Protein AF-A0A4Y2N9K2-F1 (afdb_monomer)

Structure (mmCIF, N/CA/C/O backbone):
data_AF-A0A4Y2N9K2-F1
#
_entry.id   AF-A0A4Y2N9K2-F1
#
loop_
_atom_site.group_PDB
_atom_site.id
_atom_site.type_symbol
_atom_site.label_atom_id
_atom_site.label_alt_id
_atom_site.label_comp_id
_atom_site.label_asym_id
_atom_site.label_entity_id
_atom_site.label_seq_id
_atom_site.pdbx_PDB_ins_code
_atom_site.Cartn_x
_atom_site.Cartn_y
_atom_site.Cartn_z
_atom_site.occupancy
_atom_site.B_iso_or_equiv
_atom_site.auth_seq_id
_atom_site.auth_comp_id
_atom_site.auth_asym_id
_atom_site.auth_atom_id
_atom_site.pdbx_PDB_model_num
ATOM 1 N N . MET A 1 1 ? -5.225 -6.360 -7.858 1.00 56.44 1 MET A N 1
ATOM 2 C CA . MET A 1 1 ? -3.772 -6.368 -7.577 1.00 56.44 1 MET A CA 1
ATOM 3 C C . MET A 1 1 ? -2.905 -6.050 -8.793 1.00 56.44 1 MET A C 1
ATOM 5 O O . MET A 1 1 ? -2.001 -5.252 -8.631 1.00 56.44 1 MET A O 1
ATOM 9 N N . LEU A 1 2 ? -3.140 -6.584 -10.002 1.00 58.62 2 LEU A N 1
ATOM 10 C CA . LEU A 1 2 ? -2.226 -6.307 -11.133 1.00 58.62 2 LEU A CA 1
ATOM 11 C C . LEU A 1 2 ? -2.166 -4.825 -11.561 1.00 58.62 2 LEU A C 1
ATOM 13 O O . LEU A 1 2 ? -1.091 -4.341 -11.876 1.00 58.62 2 LEU A O 1
ATOM 17 N N . ASN A 1 3 ? -3.271 -4.076 -11.476 1.00 69.94 3 ASN A N 1
ATOM 18 C CA . ASN A 1 3 ? -3.284 -2.633 -11.791 1.00 69.94 3 ASN A CA 1
ATOM 19 C C . ASN A 1 3 ? -2.737 -1.745 -10.657 1.00 69.94 3 ASN A C 1
ATOM 21 O O . ASN A 1 3 ? -2.724 -0.526 -10.777 1.00 69.94 3 ASN A O 1
ATOM 25 N N . SER A 1 4 ? -2.357 -2.363 -9.541 1.00 78.88 4 SER A N 1
ATOM 26 C CA . SER A 1 4 ? -1.925 -1.711 -8.305 1.00 78.88 4 SER A CA 1
ATOM 27 C C . SER A 1 4 ? -0.411 -1.764 -8.114 1.00 78.88 4 SER A C 1
ATOM 29 O O . SER A 1 4 ? 0.099 -1.121 -7.207 1.00 78.88 4 SER A O 1
ATOM 31 N N . LEU A 1 5 ? 0.296 -2.552 -8.927 1.00 83.06 5 LEU A N 1
ATOM 32 C CA . LEU A 1 5 ? 1.742 -2.710 -8.862 1.00 83.06 5 LEU A CA 1
ATOM 33 C C . LEU A 1 5 ? 2.377 -1.907 -10.000 1.00 83.06 5 LEU A C 1
ATOM 35 O O . LEU A 1 5 ? 2.148 -2.204 -11.173 1.00 83.06 5 LEU A O 1
ATOM 39 N N . TYR A 1 6 ? 3.171 -0.904 -9.650 1.00 82.25 6 TYR A N 1
ATOM 40 C CA . TYR A 1 6 ? 3.968 -0.125 -10.583 1.00 82.25 6 TYR A CA 1
ATOM 41 C C . TYR A 1 6 ? 5.447 -0.362 -10.289 1.00 82.25 6 TYR A C 1
ATOM 43 O O . TYR A 1 6 ? 5.988 0.187 -9.338 1.00 82.25 6 TYR A O 1
ATOM 51 N N . VAL A 1 7 ? 6.096 -1.184 -11.118 1.00 84.00 7 VAL A N 1
ATOM 52 C CA . VAL A 1 7 ? 7.500 -1.592 -10.938 1.00 84.00 7 VAL A CA 1
ATOM 53 C C . VAL A 1 7 ? 7.714 -2.197 -9.540 1.00 84.00 7 VAL A C 1
ATOM 55 O O . VAL A 1 7 ? 7.309 -3.337 -9.317 1.00 84.00 7 VAL A O 1
ATOM 58 N N . ASP A 1 8 ? 8.324 -1.463 -8.614 1.00 82.75 8 ASP A N 1
ATOM 59 C CA . ASP A 1 8 ? 8.623 -1.861 -7.240 1.00 82.75 8 ASP A CA 1
ATOM 60 C C . ASP A 1 8 ? 7.609 -1.346 -6.206 1.00 82.75 8 ASP A C 1
ATOM 62 O O . ASP A 1 8 ? 7.612 -1.815 -5.066 1.00 82.75 8 ASP A O 1
ATOM 66 N N . ASP A 1 9 ? 6.699 -0.456 -6.606 1.00 84.19 9 ASP A N 1
ATOM 67 C CA . ASP A 1 9 ? 5.698 0.137 -5.727 1.00 84.19 9 ASP A CA 1
ATOM 68 C C . ASP A 1 9 ? 4.335 -0.565 -5.825 1.00 84.19 9 ASP A C 1
ATOM 70 O O . ASP A 1 9 ? 3.778 -0.758 -6.908 1.00 84.19 9 ASP A O 1
ATOM 74 N N . LEU A 1 10 ? 3.751 -0.905 -4.671 1.00 87.44 10 LEU A N 1
ATOM 75 C CA . LEU A 1 10 ? 2.428 -1.524 -4.559 1.00 87.44 10 LEU A CA 1
ATOM 76 C C . LEU A 1 10 ? 1.437 -0.574 -3.869 1.00 87.44 10 LEU A C 1
ATOM 78 O O . LEU A 1 10 ? 1.611 -0.233 -2.701 1.00 87.44 10 LEU A O 1
ATOM 82 N N . TYR A 1 11 ? 0.350 -0.232 -4.564 1.00 86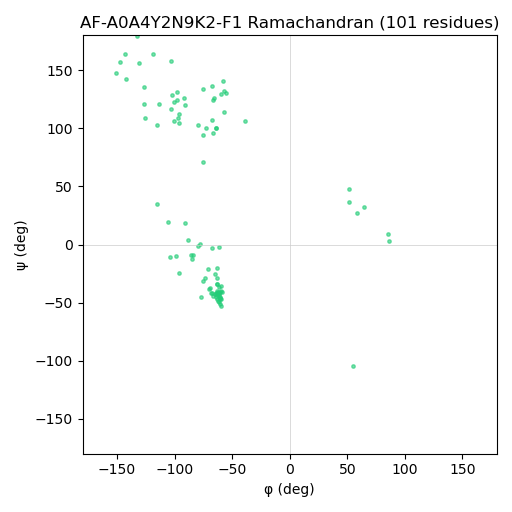.50 11 TYR A N 1
ATOM 83 C CA . TYR A 1 11 ? -0.683 0.698 -4.103 1.00 86.50 11 TYR A CA 1
ATOM 84 C C . TYR A 1 11 ? -2.080 0.087 -4.170 1.00 86.50 11 TYR A C 1
ATOM 86 O O . TYR A 1 11 ? -2.581 -0.265 -5.237 1.00 86.50 11 TYR A O 1
ATOM 94 N N . TYR A 1 12 ? -2.772 0.012 -3.044 1.00 87.12 12 TYR A N 1
ATOM 95 C CA . TYR A 1 12 ? -4.140 -0.491 -2.996 1.00 87.12 12 TYR A CA 1
ATOM 96 C C . TYR A 1 12 ? -4.926 0.218 -1.901 1.00 87.12 12 TYR A C 1
ATOM 98 O O . TYR A 1 12 ? -4.359 0.754 -0.953 1.00 87.12 12 TYR A O 1
ATOM 106 N N . GLY A 1 13 ? -6.244 0.209 -2.058 1.00 89.00 13 GLY A N 1
ATOM 107 C 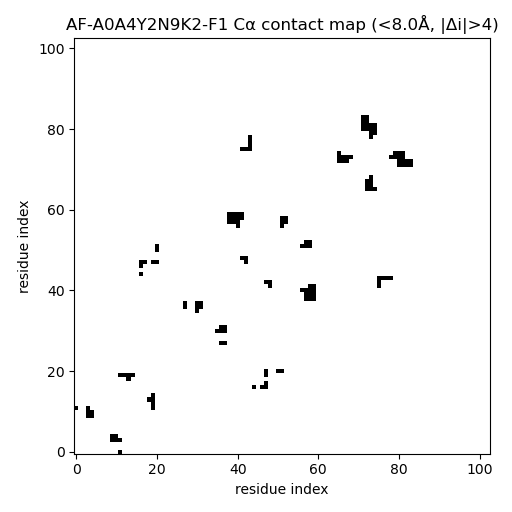CA . GLY A 1 13 ? -7.191 0.614 -1.030 1.00 89.00 13 GLY A CA 1
ATOM 108 C C . GLY A 1 13 ? -8.094 -0.556 -0.665 1.00 89.00 13 GLY A C 1
ATOM 109 O O . GLY A 1 13 ? -8.189 -1.535 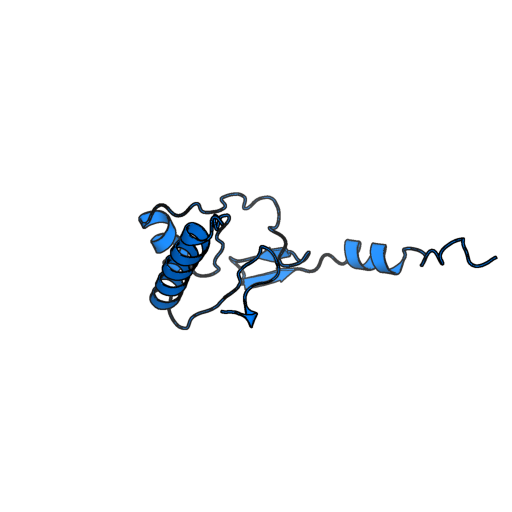-1.409 1.00 89.00 13 GLY A O 1
ATOM 110 N N . ALA A 1 14 ? -8.764 -0.434 0.472 1.00 89.88 14 ALA A N 1
ATOM 111 C CA . ALA A 1 14 ? -9.815 -1.344 0.896 1.00 89.88 14 ALA A CA 1
ATOM 112 C C . ALA A 1 14 ? -10.924 -0.559 1.604 1.00 89.88 14 ALA A C 1
ATOM 114 O O . ALA A 1 14 ? -10.718 0.589 1.998 1.00 89.88 14 ALA A O 1
ATOM 115 N N . GLU A 1 15 ? -12.092 -1.180 1.762 1.00 91.25 15 GLU A N 1
ATOM 116 C CA . GLU A 1 15 ? -13.240 -0.560 2.434 1.00 91.25 15 GLU A CA 1
ATOM 117 C C . GLU A 1 15 ? -13.048 -0.483 3.955 1.00 91.25 15 GLU A C 1
ATOM 119 O O . GLU A 1 15 ? -13.558 0.434 4.597 1.00 91.25 15 GLU A O 1
ATOM 124 N N . THR A 1 16 ? -12.283 -1.417 4.531 1.00 92.25 16 THR A N 1
ATOM 125 C CA . THR A 1 16 ? -11.994 -1.468 5.968 1.00 92.25 16 THR A CA 1
ATOM 126 C C . THR A 1 16 ? -10.500 -1.630 6.246 1.00 92.25 16 THR A C 1
ATOM 128 O O . THR A 1 16 ? -9.743 -2.151 5.421 1.00 92.25 16 THR A O 1
ATOM 131 N N . ALA A 1 17 ? -10.061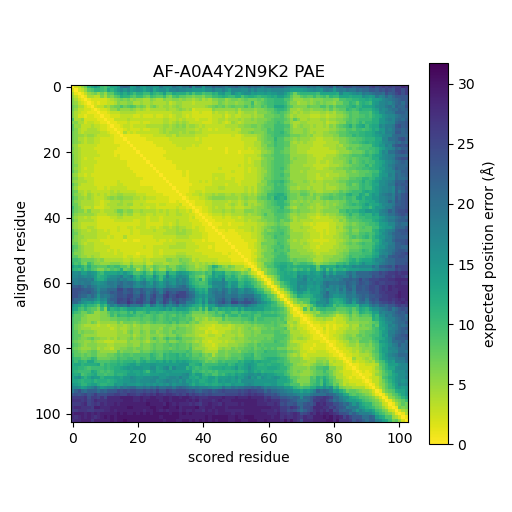 -1.214 7.440 1.00 92.19 17 ALA A N 1
ATOM 132 C CA . ALA A 1 17 ? -8.683 -1.417 7.891 1.00 92.19 17 ALA A CA 1
ATOM 133 C C . ALA A 1 17 ? -8.313 -2.909 7.943 1.00 92.19 17 ALA A C 1
ATOM 135 O O . ALA A 1 17 ? -7.197 -3.280 7.588 1.00 92.19 17 ALA A O 1
ATOM 136 N N . GLN A 1 18 ? -9.261 -3.771 8.317 1.00 91.94 18 GLN A N 1
ATOM 137 C CA . GLN A 1 18 ? -9.037 -5.211 8.383 1.00 91.94 18 GLN A CA 1
ATOM 138 C C . GLN A 1 18 ? -8.839 -5.831 6.995 1.00 91.94 18 GLN A C 1
ATOM 140 O O . GLN A 1 18 ? -7.938 -6.651 6.815 1.00 91.94 18 GLN A O 1
ATOM 145 N N . ASP A 1 19 ? -9.632 -5.417 6.006 1.00 93.19 19 ASP A N 1
ATOM 146 C CA . ASP A 1 19 ? -9.472 -5.886 4.627 1.00 93.19 19 ASP A CA 1
ATOM 147 C C . ASP A 1 19 ? -8.135 -5.410 4.050 1.00 93.19 19 ASP A C 1
ATOM 149 O O . ASP A 1 19 ? -7.403 -6.186 3.433 1.00 93.19 19 ASP A O 1
ATOM 153 N N . ALA A 1 20 ? -7.762 -4.150 4.308 1.00 92.44 20 ALA A N 1
ATOM 154 C CA . ALA A 1 20 ? -6.462 -3.615 3.911 1.00 92.44 20 ALA A CA 1
ATOM 155 C C . ALA A 1 20 ? -5.308 -4.390 4.562 1.00 92.44 20 ALA A C 1
ATOM 157 O O . ALA A 1 20 ? -4.323 -4.705 3.891 1.00 92.44 20 ALA A O 1
ATOM 158 N N . TYR A 1 21 ? -5.439 -4.752 5.839 1.00 92.19 21 TYR A N 1
ATOM 159 C CA . TYR A 1 21 ? -4.466 -5.580 6.543 1.00 92.19 21 TYR A CA 1
ATOM 160 C C . TYR A 1 21 ? -4.331 -6.961 5.890 1.00 92.19 21 TYR A C 1
ATOM 162 O O . TYR A 1 21 ? -3.221 -7.357 5.544 1.00 92.19 21 TYR A O 1
ATOM 170 N N . GLN A 1 22 ? -5.441 -7.657 5.618 1.00 92.88 22 GLN A N 1
ATOM 171 C CA . GLN A 1 22 ? -5.414 -8.961 4.941 1.00 92.88 22 GLN A CA 1
ATOM 172 C C . GLN A 1 22 ? -4.763 -8.884 3.554 1.00 92.88 22 GLN A C 1
ATOM 174 O O . GLN A 1 22 ? -3.976 -9.762 3.186 1.00 92.88 22 GLN A O 1
ATOM 179 N N . LEU A 1 23 ? -5.052 -7.821 2.796 1.00 91.81 23 LEU A N 1
ATOM 180 C CA . LEU A 1 23 ? -4.405 -7.554 1.512 1.00 91.81 23 LEU A CA 1
ATOM 181 C C . LEU A 1 23 ? -2.901 -7.320 1.680 1.00 91.81 23 LEU A C 1
ATOM 183 O O . LEU A 1 23 ? -2.122 -7.869 0.899 1.00 91.81 23 LEU A O 1
ATOM 187 N N . THR A 1 24 ? -2.492 -6.568 2.708 1.00 91.06 24 THR A N 1
ATOM 188 C CA . THR A 1 24 ? -1.075 -6.332 3.027 1.00 91.06 24 THR A CA 1
ATOM 189 C C . THR A 1 24 ? -0.368 -7.650 3.320 1.00 91.06 24 THR A C 1
ATOM 191 O O . THR A 1 24 ? 0.643 -7.959 2.694 1.00 91.06 24 THR A O 1
ATOM 194 N N . SER A 1 25 ? -0.909 -8.447 4.245 1.00 91.06 25 SER A N 1
ATOM 195 C CA . SER A 1 25 ? -0.316 -9.712 4.675 1.00 91.06 25 SER A CA 1
ATOM 196 C C . SER A 1 25 ? -0.190 -10.686 3.508 1.00 91.06 25 SER A C 1
ATOM 198 O O . SER A 1 25 ? 0.890 -11.225 3.273 1.00 91.06 25 SER A O 1
ATOM 200 N N . SER A 1 26 ? -1.251 -10.818 2.707 1.00 92.00 26 SER A N 1
ATOM 201 C CA . SER A 1 26 ? -1.247 -11.669 1.513 1.00 92.00 26 SER A CA 1
ATOM 202 C C . SER A 1 26 ? -0.206 -11.205 0.490 1.00 92.00 26 SER A C 1
ATOM 204 O O . SER A 1 26 ? 0.537 -12.018 -0.058 1.00 92.00 26 SER A O 1
ATOM 206 N N . ALA A 1 27 ? -0.110 -9.894 0.239 1.00 90.50 27 ALA A N 1
ATOM 207 C CA . ALA A 1 27 ? 0.871 -9.339 -0.690 1.00 90.50 27 ALA A CA 1
ATOM 208 C C . ALA A 1 27 ? 2.310 -9.584 -0.221 1.00 90.50 27 ALA A C 1
ATOM 210 O O . ALA A 1 27 ? 3.158 -9.982 -1.020 1.00 90.50 27 ALA A O 1
ATOM 211 N N . ILE A 1 28 ? 2.578 -9.382 1.072 1.00 89.50 28 ILE A N 1
ATOM 212 C CA . ILE A 1 28 ? 3.887 -9.629 1.680 1.00 89.50 28 ILE A CA 1
ATOM 213 C C . ILE A 1 28 ? 4.280 -11.098 1.528 1.00 89.50 28 ILE A C 1
ATOM 215 O O . ILE A 1 28 ? 5.408 -11.378 1.132 1.00 89.50 28 ILE A O 1
ATOM 219 N N . GLU A 1 29 ? 3.378 -12.034 1.820 1.00 91.44 29 GLU A N 1
ATOM 220 C CA . GLU A 1 29 ? 3.656 -13.468 1.700 1.00 91.44 29 GLU A CA 1
ATOM 221 C C . GLU A 1 29 ? 3.949 -13.881 0.257 1.00 91.44 29 GLU A C 1
ATOM 223 O O . GLU A 1 29 ? 4.953 -14.551 -0.000 1.00 91.44 29 GLU A O 1
ATOM 228 N N . ILE A 1 30 ? 3.121 -13.435 -0.692 1.00 91.69 30 ILE A N 1
ATOM 229 C CA . I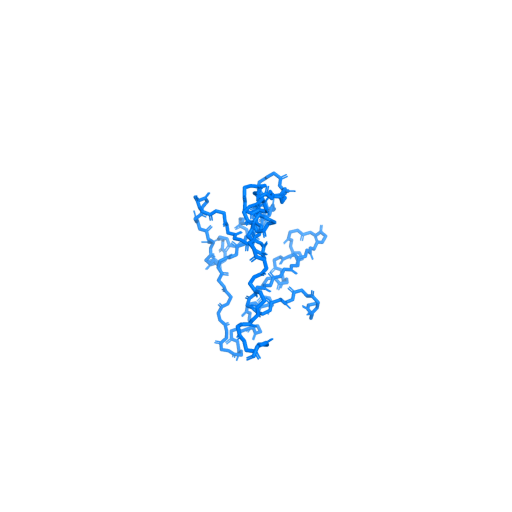LE A 1 30 ? 3.296 -13.736 -2.117 1.00 91.69 30 ILE A CA 1
ATOM 230 C C . ILE A 1 30 ? 4.638 -13.195 -2.608 1.00 91.69 30 ILE A C 1
ATOM 232 O O . ILE A 1 30 ? 5.430 -13.943 -3.183 1.00 91.69 30 ILE A O 1
ATOM 236 N N . LEU A 1 31 ? 4.930 -11.920 -2.349 1.00 89.50 31 LEU A N 1
ATOM 237 C CA . LEU A 1 31 ? 6.174 -11.297 -2.797 1.00 89.50 31 LEU A CA 1
ATOM 238 C C . LEU A 1 31 ? 7.389 -11.948 -2.139 1.00 89.50 31 LEU A C 1
ATOM 240 O O . LEU A 1 31 ? 8.347 -12.276 -2.839 1.00 89.50 31 LEU A O 1
ATOM 244 N N . ARG A 1 32 ? 7.319 -12.251 -0.838 1.00 90.94 32 ARG A N 1
ATOM 245 C CA . ARG A 1 32 ? 8.392 -12.942 -0.113 1.00 90.94 32 ARG A CA 1
ATOM 246 C C . ARG A 1 32 ? 8.658 -14.326 -0.693 1.00 90.94 32 ARG A C 1
ATOM 248 O O . ARG A 1 32 ? 9.817 -14.692 -0.869 1.00 90.94 32 ARG A O 1
ATOM 255 N N . SER A 1 33 ? 7.608 -15.074 -1.040 1.00 93.06 33 SER A N 1
ATOM 256 C CA . SER A 1 33 ? 7.739 -16.390 -1.681 1.00 93.06 33 SER A CA 1
ATOM 257 C C . SER A 1 33 ? 8.415 -16.317 -3.056 1.00 93.06 33 SER A C 1
ATOM 259 O O . SER A 1 33 ? 9.113 -17.247 -3.454 1.00 93.06 33 SER A O 1
ATOM 261 N N . ALA A 1 34 ? 8.265 -15.186 -3.749 1.00 91.06 34 ALA A N 1
ATOM 262 C CA . ALA A 1 34 ? 8.911 -14.894 -5.022 1.00 91.06 34 ALA A CA 1
ATOM 263 C C . ALA A 1 34 ? 10.302 -14.236 -4.872 1.00 91.06 34 ALA A C 1
ATOM 265 O O . ALA A 1 34 ? 10.917 -13.883 -5.875 1.00 91.06 34 ALA A O 1
ATOM 266 N N . GLY A 1 35 ? 10.815 -14.075 -3.644 1.00 90.56 35 GLY A N 1
ATOM 267 C CA . GLY A 1 35 ? 12.124 -13.470 -3.366 1.00 90.56 35 GLY A CA 1
ATOM 268 C C . GLY A 1 35 ? 12.125 -11.940 -3.259 1.00 90.56 35 GLY A C 1
ATOM 269 O O . GLY A 1 35 ? 13.192 -11.335 -3.167 1.00 90.56 35 GLY A O 1
ATOM 270 N N . PHE A 1 36 ? 10.953 -11.305 -3.244 1.00 88.56 36 PHE A N 1
ATOM 271 C CA . PHE A 1 36 ? 10.787 -9.860 -3.101 1.00 88.56 36 PHE A CA 1
ATOM 272 C C . PHE A 1 36 ? 10.369 -9.495 -1.674 1.00 88.56 36 PHE A C 1
ATOM 274 O O . PHE A 1 36 ? 9.393 -10.011 -1.139 1.00 88.56 36 PHE A O 1
ATOM 281 N N . ASN A 1 37 ? 11.078 -8.554 -1.055 1.00 87.06 37 ASN A N 1
ATOM 282 C CA . ASN A 1 37 ? 10.724 -8.052 0.272 1.00 87.06 37 ASN A CA 1
ATOM 283 C C . ASN A 1 37 ? 10.004 -6.713 0.150 1.00 87.06 37 ASN A C 1
ATOM 285 O O . ASN A 1 37 ? 10.648 -5.690 -0.104 1.00 87.06 37 ASN A O 1
ATOM 289 N N . LEU A 1 38 ? 8.687 -6.736 0.370 1.00 85.81 38 LEU A N 1
ATOM 290 C CA . LEU A 1 38 ? 7.890 -5.527 0.519 1.00 85.81 38 LEU A CA 1
ATOM 291 C C . LEU A 1 38 ? 8.324 -4.816 1.810 1.00 85.81 38 LEU A C 1
ATOM 293 O O . LEU A 1 38 ? 8.354 -5.417 2.882 1.00 85.81 38 LEU A O 1
ATOM 297 N N . ARG A 1 39 ? 8.710 -3.552 1.689 1.00 83.81 39 ARG A N 1
ATOM 298 C CA . ARG A 1 39 ? 9.193 -2.705 2.786 1.00 83.81 39 ARG A CA 1
ATOM 299 C C . ARG A 1 39 ? 8.481 -1.365 2.700 1.00 83.81 39 ARG A C 1
ATOM 301 O O . ARG A 1 39 ? 7.734 -1.135 1.751 1.00 83.81 39 ARG A O 1
ATOM 308 N N . LYS A 1 40 ? 8.777 -0.454 3.630 1.00 83.00 40 LYS A N 1
ATOM 309 C CA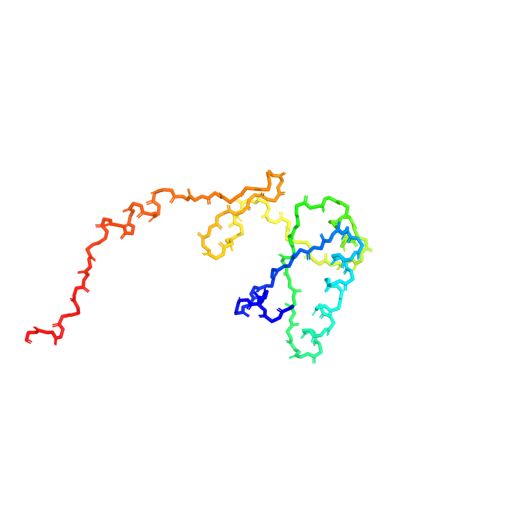 . LYS A 1 40 ? 8.418 0.960 3.471 1.00 83.00 40 LYS A CA 1
ATOM 310 C C . LYS A 1 40 ? 6.903 1.215 3.441 1.00 83.00 40 LYS A C 1
ATOM 312 O O . LYS A 1 40 ? 6.458 2.152 2.780 1.00 83.00 40 LYS A O 1
ATOM 317 N N . LEU A 1 41 ? 6.130 0.410 4.173 1.00 86.62 41 LEU A N 1
ATOM 318 C CA . LEU A 1 41 ? 4.672 0.521 4.220 1.00 86.62 41 LEU A CA 1
ATOM 319 C C . LEU A 1 41 ? 4.224 1.909 4.702 1.00 86.62 41 LEU A C 1
ATOM 321 O O . LEU A 1 41 ? 4.835 2.504 5.594 1.00 86.62 41 LEU A O 1
ATOM 325 N N . ARG A 1 42 ? 3.155 2.419 4.084 1.00 86.62 42 ARG A N 1
ATOM 326 C CA . ARG A 1 42 ? 2.539 3.722 4.364 1.00 86.62 42 ARG A CA 1
ATOM 327 C C . ARG A 1 42 ? 1.025 3.612 4.255 1.00 86.62 42 ARG A C 1
ATOM 329 O O . ARG A 1 42 ? 0.521 2.929 3.370 1.00 86.62 42 ARG A O 1
ATOM 336 N N . THR A 1 43 ? 0.309 4.306 5.133 1.00 87.94 43 THR A N 1
ATOM 337 C CA . THR A 1 43 ? -1.156 4.333 5.153 1.00 87.94 43 THR A CA 1
ATOM 338 C C . THR A 1 43 ? -1.664 5.660 5.708 1.00 87.94 43 THR A C 1
ATOM 340 O O . THR A 1 43 ? -1.024 6.246 6.580 1.00 87.94 43 THR A O 1
ATOM 343 N N . ASN A 1 44 ? -2.817 6.117 5.218 1.00 89.62 44 ASN A N 1
ATOM 344 C CA . ASN A 1 44 ? -3.590 7.217 5.805 1.00 89.62 44 ASN A CA 1
ATOM 345 C C . ASN A 1 44 ? -4.511 6.753 6.952 1.00 89.62 44 ASN A C 1
ATOM 347 O O . ASN A 1 44 ? -5.093 7.567 7.665 1.00 89.62 44 ASN A O 1
ATOM 351 N N . CYS A 1 45 ? -4.647 5.440 7.150 1.00 89.62 45 CYS A N 1
ATOM 352 C CA . CYS A 1 45 ? -5.489 4.846 8.178 1.00 89.62 45 CYS A CA 1
ATOM 353 C C . CYS A 1 45 ? -4.664 4.501 9.425 1.00 89.62 45 CYS A C 1
ATOM 355 O O . CYS A 1 45 ? -3.842 3.581 9.414 1.00 89.62 45 CYS A O 1
ATOM 357 N N . SER A 1 46 ? -4.914 5.211 10.527 1.00 89.31 46 SER A N 1
ATOM 358 C CA . SER A 1 46 ? -4.219 4.994 11.804 1.00 89.31 46 SER A CA 1
ATOM 359 C C . SER A 1 46 ? -4.473 3.607 12.404 1.00 89.31 46 SER A C 1
ATOM 361 O O . SER A 1 46 ? -3.570 3.030 13.007 1.00 89.31 46 SER A O 1
ATOM 363 N N . GLU A 1 47 ? -5.671 3.048 12.210 1.00 91.94 47 GLU A N 1
ATOM 364 C CA . GLU A 1 47 ? -6.017 1.688 12.639 1.00 91.94 47 GLU A CA 1
ATOM 365 C C . GLU A 1 47 ? -5.179 0.643 11.897 1.00 91.94 47 GLU A C 1
ATOM 367 O O . GLU A 1 47 ? -4.588 -0.233 12.527 1.00 91.94 47 GLU A O 1
ATOM 372 N N . LEU A 1 48 ? -5.042 0.786 10.574 1.00 90.56 48 LEU A N 1
ATOM 373 C CA . LEU A 1 48 ? -4.185 -0.088 9.774 1.00 90.56 48 LEU A CA 1
ATOM 374 C C . LEU A 1 48 ? -2.717 0.028 10.197 1.00 90.56 48 LEU A C 1
ATOM 376 O O . LEU A 1 48 ? -2.035 -0.98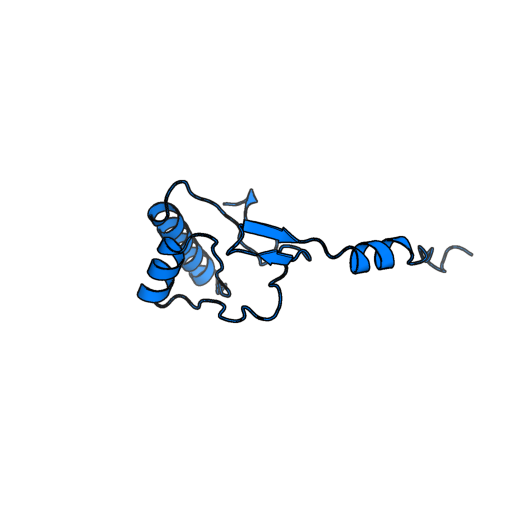7 10.312 1.00 90.56 48 LEU A O 1
ATOM 380 N N . ASN A 1 49 ? -2.244 1.244 10.485 1.00 89.38 49 ASN A N 1
ATOM 381 C CA . ASN A 1 49 ? -0.874 1.438 10.951 1.00 89.38 49 ASN A CA 1
ATOM 382 C C . ASN A 1 49 ? -0.620 0.708 12.278 1.00 89.38 49 ASN A C 1
ATOM 384 O O . ASN A 1 49 ? 0.390 0.030 12.443 1.00 89.38 49 ASN A O 1
ATOM 388 N N . LYS A 1 50 ? -1.580 0.778 13.211 1.00 89.75 50 LYS A N 1
ATOM 389 C CA . LYS A 1 50 ? -1.512 0.047 14.481 1.00 89.75 50 LYS A CA 1
ATOM 390 C C . LYS A 1 50 ? -1.451 -1.464 14.256 1.00 89.75 50 LYS A C 1
ATOM 392 O O . LYS A 1 50 ? -0.611 -2.122 14.862 1.00 89.75 50 LYS A O 1
ATOM 397 N N . LEU A 1 51 ? -2.288 -1.993 13.359 1.00 90.50 51 LEU A N 1
ATOM 398 C CA . LEU A 1 51 ? -2.279 -3.413 12.995 1.00 90.50 51 LEU A CA 1
ATOM 399 C C . LEU A 1 51 ? -0.929 -3.842 12.409 1.00 90.50 51 LEU A C 1
ATOM 401 O O . LEU A 1 51 ? -0.440 -4.921 12.731 1.00 90.50 51 LEU A O 1
ATOM 405 N N . TRP A 1 52 ? -0.294 -3.015 11.578 1.00 89.81 52 TRP A N 1
ATOM 406 C CA . TRP A 1 52 ? 1.030 -3.322 11.038 1.00 89.81 52 TRP A CA 1
ATOM 407 C C . TRP A 1 52 ? 2.121 -3.344 12.107 1.00 89.81 52 TRP A C 1
ATOM 409 O O . TRP A 1 52 ? 2.907 -4.291 12.141 1.00 89.81 52 TRP A O 1
ATOM 419 N N . CYS A 1 53 ? 2.126 -2.364 13.013 1.00 85.75 53 CYS A N 1
ATOM 420 C CA . CYS A 1 53 ? 3.078 -2.306 14.121 1.00 85.75 53 CYS A CA 1
ATOM 421 C C . CYS A 1 53 ? 2.932 -3.495 15.082 1.00 85.75 53 CYS A C 1
ATOM 423 O O . CYS A 1 53 ? 3.931 -4.056 15.523 1.00 85.75 53 CYS A O 1
ATOM 425 N N . GLU A 1 54 ? 1.699 -3.911 15.385 1.00 87.69 54 GLU A N 1
ATOM 426 C CA . GLU A 1 54 ? 1.421 -5.082 16.232 1.00 87.69 54 GLU A CA 1
ATOM 427 C C . GLU A 1 54 ? 1.904 -6.400 15.607 1.00 87.69 54 GLU A C 1
ATOM 429 O O . GLU A 1 54 ? 2.189 -7.350 16.330 1.00 87.69 54 GLU A O 1
ATOM 434 N N . ASN A 1 55 ? 2.016 -6.451 14.278 1.00 84.38 55 ASN A N 1
ATOM 435 C CA . ASN A 1 55 ? 2.433 -7.630 13.517 1.00 84.38 55 ASN A CA 1
ATOM 436 C C . ASN A 1 55 ? 3.864 -7.514 12.965 1.00 84.38 55 ASN A C 1
ATOM 438 O O . ASN A 1 55 ? 4.224 -8.235 12.035 1.00 84.38 55 ASN A O 1
ATOM 442 N N . GLU A 1 56 ? 4.668 -6.615 13.542 1.00 79.25 56 GLU A N 1
ATOM 443 C CA . GLU A 1 56 ? 6.098 -6.441 13.251 1.00 79.25 56 GLU A CA 1
ATOM 444 C C . GLU A 1 56 ? 6.418 -6.120 11.779 1.00 79.25 56 GLU A C 1
ATOM 446 O O . GLU A 1 56 ? 7.513 -6.406 11.290 1.00 79.25 56 GLU A O 1
ATOM 451 N N . TYR A 1 57 ? 5.487 -5.505 11.044 1.00 79.31 57 TYR A N 1
ATOM 452 C CA . TYR A 1 57 ? 5.814 -4.995 9.715 1.00 79.31 57 TYR A CA 1
ATOM 453 C C . TYR A 1 57 ? 6.649 -3.712 9.832 1.00 79.31 57 TYR A C 1
ATOM 455 O O . TYR A 1 57 ? 6.317 -2.812 10.602 1.00 79.31 57 TYR A O 1
ATOM 463 N N . GLU A 1 58 ? 7.739 -3.623 9.058 1.00 65.44 58 GLU A N 1
ATOM 464 C CA . GLU A 1 58 ? 8.602 -2.436 9.024 1.00 65.44 58 GLU A CA 1
ATOM 465 C C . GLU A 1 58 ? 7.830 -1.220 8.487 1.00 65.44 58 GLU A C 1
ATOM 467 O O . GLU A 1 58 ? 7.665 -1.036 7.273 1.00 65.44 58 GLU A O 1
ATOM 472 N N . GLU A 1 59 ? 7.372 -0.369 9.405 1.00 63.25 59 GLU A N 1
ATOM 473 C CA . GLU A 1 59 ? 6.899 0.971 9.086 1.00 63.25 59 GLU A CA 1
ATOM 474 C C . GLU A 1 59 ? 8.084 1.819 8.616 1.00 63.25 59 GLU A C 1
ATOM 476 O O . GLU A 1 59 ? 9.167 1.837 9.207 1.00 63.25 59 GLU A O 1
ATOM 481 N N . ASN A 1 60 ? 7.870 2.577 7.548 1.00 58.12 60 ASN A N 1
ATOM 482 C 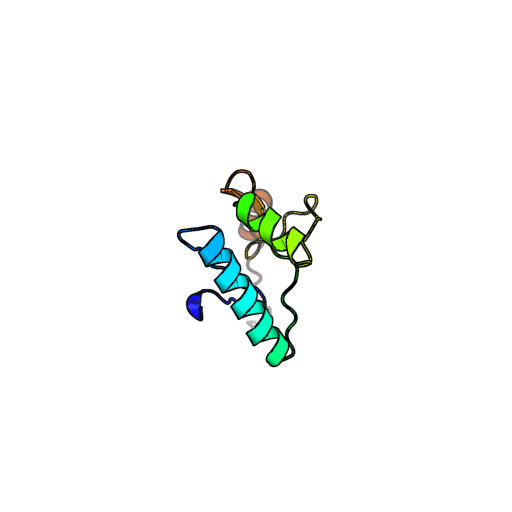CA . ASN A 1 60 ? 8.798 3.631 7.191 1.00 58.12 60 ASN A CA 1
ATOM 483 C C . ASN A 1 60 ? 8.623 4.777 8.200 1.00 58.12 60 ASN A C 1
ATOM 485 O O . ASN A 1 60 ? 7.709 5.579 8.075 1.00 58.12 60 ASN A O 1
ATOM 489 N N . THR A 1 61 ? 9.482 4.905 9.203 1.00 48.38 61 THR A N 1
ATOM 490 C CA . THR A 1 61 ? 9.401 6.021 10.171 1.00 48.38 61 THR A CA 1
ATOM 491 C C . THR A 1 61 ? 9.957 7.337 9.626 1.00 48.38 61 THR A C 1
ATOM 493 O O . THR A 1 61 ? 9.936 8.356 10.317 1.00 48.38 61 THR A O 1
ATOM 496 N N . ASP A 1 62 ? 10.428 7.356 8.375 1.00 47.84 62 ASP A N 1
ATOM 497 C CA . ASP A 1 62 ? 10.977 8.555 7.748 1.00 47.84 62 ASP A CA 1
ATOM 498 C C . ASP A 1 62 ? 9.858 9.524 7.335 1.00 47.84 62 ASP A C 1
ATOM 500 O O . ASP A 1 62 ? 9.504 9.666 6.168 1.00 47.84 62 ASP A O 1
ATOM 504 N N . HIS A 1 63 ? 9.217 10.158 8.314 1.00 49.75 63 HIS A N 1
ATOM 505 C CA . HIS A 1 63 ? 8.258 11.244 8.103 1.00 49.75 63 HIS A CA 1
ATOM 506 C C . HIS A 1 63 ? 8.929 12.524 7.557 1.00 49.75 63 HIS A C 1
ATOM 508 O O . HIS A 1 63 ? 8.244 13.518 7.324 1.00 49.75 63 HIS A O 1
ATOM 514 N N . GLY A 1 64 ? 10.260 12.531 7.395 1.00 41.62 64 GLY A N 1
ATOM 515 C CA . GLY A 1 64 ? 11.061 13.723 7.113 1.00 41.62 64 GLY A CA 1
ATOM 516 C C . GLY A 1 64 ? 11.372 13.965 5.638 1.00 41.62 64 GLY A C 1
ATOM 517 O O . GLY A 1 64 ? 11.588 15.113 5.248 1.00 41.62 64 GLY A O 1
ATOM 518 N N . GLN A 1 65 ? 11.365 12.933 4.796 1.00 46.34 65 GLN A N 1
ATOM 519 C CA . GLN A 1 65 ? 11.559 13.081 3.354 1.00 46.34 65 GLN A CA 1
ATOM 520 C C . GLN A 1 65 ? 10.390 12.433 2.625 1.00 46.34 65 GLN A C 1
ATOM 522 O O . GLN A 1 65 ? 10.241 11.213 2.636 1.00 46.34 65 GLN A O 1
ATOM 527 N N . GLY A 1 66 ? 9.536 13.283 2.038 1.00 49.00 66 GLY A N 1
ATOM 528 C CA . GLY A 1 66 ? 8.351 12.899 1.272 1.00 49.00 66 GLY A CA 1
ATOM 529 C C . GLY A 1 66 ? 8.639 11.670 0.425 1.00 49.00 66 GLY A C 1
ATOM 530 O O . GLY A 1 66 ? 9.395 11.730 -0.543 1.00 49.00 66 GLY A O 1
ATOM 531 N N . SER A 1 67 ? 8.092 10.537 0.855 1.00 53.00 67 SER A N 1
ATOM 532 C CA . SER A 1 67 ? 8.259 9.272 0.159 1.00 53.00 67 SER A CA 1
ATOM 533 C C . SER A 1 67 ? 7.501 9.429 -1.152 1.00 53.00 67 SER A C 1
ATOM 535 O O . SER A 1 67 ? 6.277 9.546 -1.142 1.00 53.00 67 SER A O 1
ATOM 537 N N . GLY A 1 68 ? 8.244 9.568 -2.249 1.00 57.22 68 GLY A N 1
ATOM 538 C CA . GLY A 1 68 ? 7.688 9.923 -3.544 1.00 57.22 68 GLY A CA 1
ATOM 539 C C . GLY A 1 68 ? 6.614 8.931 -3.982 1.00 57.22 68 GLY A C 1
ATOM 540 O O . GLY A 1 68 ? 6.919 7.783 -4.267 1.00 57.22 68 GLY A O 1
ATOM 541 N N . PHE A 1 69 ? 5.368 9.377 -4.075 1.00 62.88 69 PHE A N 1
ATOM 542 C CA . PHE A 1 69 ? 4.327 8.724 -4.852 1.00 62.88 69 PHE A CA 1
ATOM 543 C C . PHE A 1 69 ? 4.599 9.026 -6.328 1.00 62.88 69 PHE A C 1
ATOM 545 O O . PHE A 1 69 ? 4.241 10.099 -6.807 1.00 62.88 69 PHE A O 1
ATOM 552 N N . LEU A 1 70 ? 5.302 8.139 -7.038 1.00 70.38 70 LEU A N 1
ATOM 553 C CA . LEU A 1 70 ? 5.639 8.323 -8.461 1.00 70.38 70 LEU A CA 1
ATOM 554 C C . LEU A 1 70 ? 6.301 9.690 -8.774 1.00 70.38 70 LEU A C 1
ATOM 556 O O . LEU A 1 70 ? 6.027 10.309 -9.800 1.00 70.38 70 LEU A O 1
ATOM 560 N N . GLY A 1 71 ? 7.143 10.197 -7.863 1.00 72.00 71 GLY A N 1
ATOM 561 C CA . GLY A 1 71 ? 7.764 11.530 -7.966 1.00 72.00 71 GLY A CA 1
ATOM 562 C C . GLY A 1 71 ? 6.928 12.696 -7.411 1.00 72.00 71 GLY A C 1
ATOM 563 O O . GLY A 1 71 ? 7.359 13.845 -7.469 1.00 72.00 71 GLY A O 1
ATOM 564 N N . LEU A 1 72 ? 5.755 12.419 -6.838 1.00 76.81 72 LEU A N 1
ATOM 565 C CA . LEU A 1 72 ? 4.897 13.366 -6.118 1.00 76.81 72 LEU A CA 1
ATOM 566 C C . LEU A 1 72 ? 5.027 13.168 -4.609 1.00 76.81 72 LEU A C 1
ATOM 568 O O . LEU A 1 72 ? 5.384 12.094 -4.145 1.00 76.81 72 LEU A O 1
ATOM 572 N N . ASN A 1 73 ? 4.705 14.178 -3.809 1.00 81.75 73 ASN A N 1
ATOM 573 C CA . ASN A 1 73 ? 4.785 14.055 -2.356 1.00 81.75 73 ASN A CA 1
ATOM 574 C C . ASN A 1 73 ? 3.402 13.715 -1.787 1.00 81.75 73 ASN A C 1
ATOM 576 O O . ASN A 1 73 ? 2.518 14.566 -1.806 1.00 81.75 73 ASN A O 1
ATOM 580 N N . TRP A 1 74 ? 3.187 12.492 -1.304 1.00 84.38 74 TRP A N 1
ATOM 581 C CA . TRP A 1 74 ? 1.935 12.132 -0.635 1.00 84.38 74 TRP A CA 1
ATOM 582 C C . TRP A 1 74 ? 2.047 12.354 0.873 1.00 84.38 74 TRP A C 1
ATOM 584 O O . TRP A 1 74 ? 2.957 11.846 1.525 1.00 84.38 74 TRP A O 1
ATOM 594 N N . ASP A 1 75 ? 1.102 13.120 1.414 1.00 83.44 75 ASP A N 1
ATOM 595 C CA . ASP A 1 75 ? 0.906 13.306 2.843 1.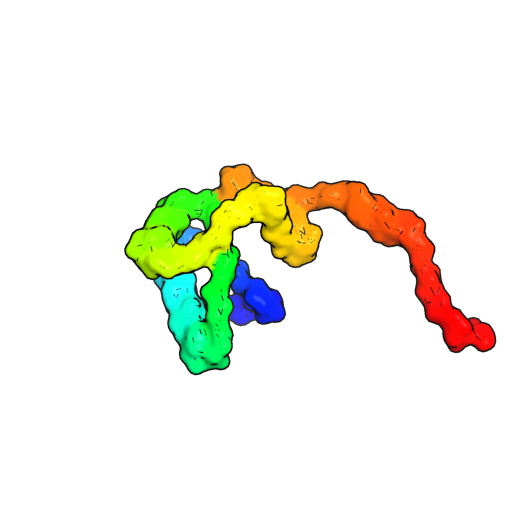00 83.44 75 ASP A CA 1
ATOM 596 C C . ASP A 1 75 ? -0.186 12.341 3.325 1.00 83.44 75 ASP A C 1
ATOM 598 O O . ASP A 1 75 ? -1.367 12.591 3.058 1.00 83.44 75 ASP A O 1
ATOM 602 N N . PRO A 1 76 ? 0.176 11.245 4.016 1.00 81.38 76 PRO A N 1
ATOM 603 C CA . PRO A 1 76 ? -0.799 10.264 4.471 1.00 81.38 76 PRO A CA 1
ATOM 604 C C . PRO A 1 76 ? -1.681 10.795 5.609 1.00 81.38 76 PRO A C 1
ATOM 606 O O . PRO A 1 76 ? -2.768 10.273 5.813 1.00 81.38 76 PRO A O 1
ATOM 609 N N . ILE A 1 77 ? -1.255 11.826 6.348 1.00 83.12 77 ILE A N 1
ATOM 610 C CA . ILE A 1 77 ? -2.033 12.369 7.472 1.00 83.12 77 ILE A CA 1
ATOM 611 C C . ILE A 1 77 ? -3.179 13.226 6.940 1.00 83.12 77 ILE A C 1
ATOM 613 O O . ILE A 1 77 ? -4.310 13.127 7.409 1.00 83.12 77 ILE A O 1
ATOM 617 N N . GLU A 1 78 ? -2.885 14.083 5.963 1.00 84.50 78 GLU A N 1
ATOM 618 C CA . GLU A 1 78 ? -3.902 14.925 5.328 1.00 84.50 78 GLU A CA 1
ATOM 619 C C . GLU A 1 78 ? -4.639 14.238 4.171 1.00 84.50 78 GLU A C 1
ATOM 621 O O . GLU A 1 78 ? -5.592 14.814 3.647 1.00 84.50 78 GLU A O 1
ATOM 626 N N . ASP A 1 79 ? -4.169 13.064 3.751 1.00 85.12 79 ASP A N 1
ATOM 627 C CA . ASP A 1 79 ? -4.582 12.353 2.540 1.00 85.12 79 ASP A CA 1
ATOM 628 C C . ASP A 1 79 ? -4.534 13.232 1.277 1.00 85.12 79 ASP A C 1
ATOM 630 O O . ASP A 1 79 ? -5.480 13.343 0.495 1.00 85.12 79 ASP A O 1
ATOM 634 N N . LYS A 1 80 ? -3.408 13.934 1.100 1.00 85.75 80 LYS A N 1
ATOM 635 C CA . LYS A 1 80 ? -3.206 14.887 -0.001 1.00 85.75 80 LYS A CA 1
ATOM 636 C C . LYS A 1 80 ? -1.945 14.575 -0.778 1.00 85.75 80 LYS A C 1
ATOM 638 O O . LYS A 1 80 ? -0.873 14.394 -0.208 1.00 85.75 80 LYS A O 1
ATOM 643 N N . ILE A 1 81 ? -2.053 14.626 -2.101 1.00 84.62 81 ILE A N 1
ATOM 644 C CA . ILE A 1 81 ? -0.898 14.601 -2.996 1.00 84.62 81 ILE A CA 1
ATOM 645 C C . ILE A 1 81 ? -0.462 16.046 -3.254 1.00 84.62 81 ILE A C 1
ATOM 647 O O . ILE A 1 81 ? -1.223 16.875 -3.752 1.00 84.62 81 ILE A O 1
ATOM 651 N N . LYS A 1 82 ? 0.777 16.354 -2.885 1.00 83.44 82 LYS A N 1
ATOM 652 C CA . LYS A 1 82 ? 1.429 17.653 -3.021 1.00 83.44 82 LYS A CA 1
ATOM 653 C C . LYS A 1 82 ? 2.350 17.607 -4.242 1.00 83.44 82 LYS A C 1
ATOM 655 O O . LYS A 1 82 ? 3.262 16.784 -4.329 1.00 83.44 82 LYS A O 1
ATOM 660 N N . LEU A 1 83 ? 2.112 18.518 -5.182 1.00 81.06 83 LEU A N 1
ATOM 661 C CA . LEU A 1 83 ? 2.957 18.729 -6.354 1.00 81.06 83 LEU A CA 1
ATOM 662 C C . LEU A 1 83 ? 3.895 19.908 -6.096 1.00 81.06 83 LEU A C 1
ATOM 664 O O . LEU A 1 83 ? 3.445 21.017 -5.797 1.00 81.06 83 LEU A O 1
ATOM 668 N N . ASN A 1 84 ? 5.200 19.692 -6.238 1.00 78.00 84 ASN A N 1
ATOM 669 C CA . ASN A 1 84 ? 6.162 20.779 -6.148 1.00 78.00 84 ASN A CA 1
ATOM 670 C C . ASN A 1 84 ? 6.204 21.554 -7.472 1.00 78.00 84 ASN A C 1
ATOM 672 O O . ASN A 1 84 ? 6.819 21.133 -8.450 1.00 78.00 84 ASN A O 1
ATOM 676 N N . LEU A 1 85 ? 5.570 22.727 -7.494 1.00 80.38 85 LEU A N 1
ATOM 677 C CA . LEU A 1 85 ? 5.526 23.581 -8.683 1.00 80.38 85 LEU A CA 1
ATOM 678 C C . LEU A 1 85 ? 6.906 24.091 -9.121 1.00 80.38 85 LEU A C 1
ATOM 680 O O . LEU A 1 85 ? 7.056 24.482 -10.277 1.00 80.38 85 LEU A O 1
ATOM 684 N N . ARG A 1 86 ? 7.920 24.090 -8.241 1.00 79.38 86 ARG A N 1
ATOM 685 C CA . ARG A 1 86 ? 9.293 24.432 -8.648 1.00 79.38 86 ARG A CA 1
ATOM 686 C C . ARG A 1 86 ? 9.863 23.377 -9.587 1.00 79.38 86 ARG A C 1
ATOM 688 O O . ARG A 1 86 ? 10.461 23.750 -10.585 1.00 79.38 86 ARG A O 1
ATOM 695 N N . ASP A 1 87 ? 9.628 22.100 -9.304 1.00 74.25 87 ASP A N 1
ATOM 696 C CA . ASP A 1 87 ? 10.143 20.992 -10.114 1.00 74.25 87 ASP A CA 1
ATOM 697 C C . ASP A 1 87 ? 9.437 20.943 -11.475 1.00 74.25 87 ASP A C 1
ATOM 699 O O . ASP A 1 87 ? 10.077 20.766 -12.512 1.00 74.25 87 ASP A O 1
ATOM 703 N N . VAL A 1 88 ? 8.128 21.223 -11.486 1.00 77.75 88 VAL A N 1
ATOM 704 C CA . VAL A 1 88 ? 7.344 21.385 -12.721 1.00 77.75 88 VAL A CA 1
ATOM 705 C C . VAL A 1 88 ? 7.866 22.556 -13.545 1.00 77.75 88 VAL A C 1
ATOM 707 O O . VAL A 1 88 ? 8.120 22.400 -14.734 1.00 77.75 88 VAL A O 1
ATOM 710 N N . ARG A 1 89 ? 8.069 23.723 -12.922 1.00 80.56 89 ARG A N 1
ATOM 711 C CA . ARG A 1 89 ? 8.610 24.896 -13.614 1.00 80.56 89 ARG A CA 1
ATOM 712 C C . ARG A 1 89 ? 9.997 24.618 -14.187 1.00 80.56 89 ARG A C 1
ATOM 714 O O . ARG A 1 89 ? 10.215 24.905 -15.352 1.00 80.56 89 ARG A O 1
ATOM 721 N N . ASN A 1 90 ? 10.896 24.016 -13.411 1.00 78.75 90 ASN A N 1
ATOM 722 C CA . ASN A 1 90 ? 12.238 23.672 -13.881 1.00 78.75 90 ASN A CA 1
ATOM 723 C C . ASN A 1 90 ? 12.191 22.688 -15.063 1.00 78.75 90 ASN A C 1
ATOM 725 O O . ASN A 1 90 ? 12.984 22.812 -15.989 1.00 78.75 90 ASN A O 1
ATOM 729 N N . SER A 1 91 ? 11.242 21.748 -15.059 1.00 76.12 91 SER A N 1
ATOM 730 C CA . SER A 1 91 ? 11.036 20.818 -16.177 1.00 76.12 91 SER A CA 1
ATOM 731 C C . SER A 1 91 ? 10.493 21.524 -17.425 1.00 76.12 91 SER A C 1
ATOM 733 O O . SER A 1 91 ? 10.904 21.211 -18.536 1.00 76.12 91 SER A O 1
ATOM 735 N N . LEU A 1 92 ? 9.601 22.505 -17.261 1.00 77.75 92 LEU A N 1
ATOM 736 C CA . LEU A 1 92 ? 9.033 23.284 -18.370 1.00 77.75 92 LEU A CA 1
ATOM 737 C C . LEU A 1 92 ? 10.004 24.327 -18.941 1.00 77.75 92 LEU A C 1
ATOM 739 O O . LEU A 1 92 ? 9.932 24.644 -20.124 1.00 77.75 92 LEU A O 1
ATOM 743 N N . GLU A 1 93 ? 10.881 24.878 -18.104 1.00 79.88 93 GLU A N 1
ATOM 744 C CA . GLU A 1 93 ? 11.908 25.851 -18.493 1.00 79.88 93 GLU A CA 1
ATOM 745 C C . GLU A 1 93 ? 13.185 25.176 -19.012 1.00 79.88 93 GLU A C 1
ATOM 747 O O . GLU A 1 93 ? 14.037 25.848 -19.597 1.00 79.88 93 GLU A O 1
ATOM 752 N N . SER A 1 94 ? 13.325 23.858 -18.827 1.00 69.62 94 SER A N 1
ATOM 753 C CA . SER A 1 94 ? 14.435 23.110 -19.408 1.00 69.62 94 SER A CA 1
ATOM 754 C C . SER A 1 94 ? 14.324 23.117 -20.940 1.00 69.62 94 SER A C 1
ATOM 756 O O . SER A 1 94 ? 13.266 22.777 -21.481 1.00 69.62 94 SER A O 1
ATOM 758 N N . PRO A 1 95 ? 15.376 23.533 -21.673 1.00 67.06 95 PRO A N 1
ATOM 759 C CA . PRO A 1 95 ? 15.390 23.411 -23.121 1.00 67.06 95 PRO A CA 1
ATOM 760 C C . PRO A 1 95 ? 15.174 21.945 -23.494 1.00 67.06 95 PRO A C 1
ATOM 762 O O . PRO A 1 95 ? 15.841 21.063 -22.954 1.00 67.06 95 PRO A O 1
ATOM 765 N N . ILE A 1 96 ? 14.270 21.677 -24.436 1.00 64.25 96 ILE A N 1
ATOM 766 C CA . ILE A 1 96 ? 14.242 20.382 -25.114 1.00 64.25 96 ILE A CA 1
ATOM 767 C C . ILE A 1 96 ? 15.541 20.327 -25.920 1.00 64.25 96 ILE A C 1
ATOM 769 O O . ILE A 1 96 ? 15.621 20.912 -27.001 1.00 64.25 96 ILE A O 1
ATOM 773 N N . GLU A 1 97 ? 16.587 19.706 -25.375 1.00 61.06 97 GLU A N 1
ATOM 774 C CA . GLU A 1 97 ? 17.784 19.401 -26.150 1.00 61.06 97 GLU A CA 1
ATOM 775 C C . GLU A 1 97 ? 17.372 18.413 -27.245 1.00 61.06 97 GLU A C 1
ATOM 777 O O . GLU A 1 97 ? 17.157 17.224 -27.005 1.00 61.06 97 GLU A O 1
ATOM 782 N N . LEU A 1 98 ? 17.185 18.935 -28.460 1.00 60.06 98 LEU A N 1
ATOM 783 C CA . LEU A 1 98 ? 17.109 18.104 -29.651 1.00 60.06 98 LEU A CA 1
ATOM 784 C C . LEU A 1 98 ? 18.443 17.352 -29.752 1.00 60.06 98 LEU A C 1
ATOM 786 O O . LEU A 1 98 ? 19.491 17.996 -29.653 1.00 60.06 98 LEU A O 1
ATOM 790 N N . PRO A 1 99 ? 18.426 16.020 -29.923 1.00 57.56 99 PRO A N 1
ATOM 791 C CA . PRO A 1 99 ? 19.651 15.241 -29.984 1.00 57.56 99 PRO A CA 1
ATOM 792 C C . PRO A 1 99 ? 20.561 15.791 -31.084 1.00 57.56 99 PRO A C 1
ATOM 794 O O . PRO A 1 99 ? 20.129 15.994 -32.220 1.00 57.56 99 PRO A O 1
ATOM 797 N N . SER A 1 100 ? 21.825 16.020 -30.728 1.00 60.94 100 SER A N 1
ATOM 798 C CA . SER A 1 100 ? 22.869 16.619 -31.572 1.00 60.94 100 SER A CA 1
ATOM 799 C C . SER A 1 100 ? 23.201 15.826 -32.846 1.00 60.94 100 SER A C 1
ATOM 801 O O . SER A 1 100 ? 24.002 16.289 -33.651 1.00 60.94 100 SER A O 1
ATOM 803 N N . ASP A 1 101 ? 22.571 14.669 -33.053 1.00 62.91 101 ASP A N 1
ATOM 804 C CA . ASP A 1 101 ? 22.807 13.758 -34.178 1.00 62.91 101 ASP A CA 1
ATOM 805 C C . ASP A 1 101 ? 21.895 14.040 -35.392 1.00 62.91 101 ASP A C 1
ATOM 807 O O . ASP A 1 101 ? 21.708 13.183 -36.254 1.00 62.91 101 ASP A O 1
ATOM 811 N N . MET A 1 102 ? 21.307 15.239 -35.472 1.00 55.75 102 MET A N 1
ATOM 812 C CA . MET A 1 102 ? 20.480 15.683 -36.606 1.00 55.75 102 MET A CA 1
ATOM 813 C C . MET A 1 102 ? 21.077 16.872 -37.387 1.00 55.75 102 MET A C 1
ATOM 815 O O . MET A 1 102 ? 20.333 17.702 -37.912 1.00 55.75 102 MET A O 1
ATOM 819 N N . CYS A 1 103 ? 22.410 16.925 -37.495 1.00 49.03 103 CYS A N 1
ATOM 820 C CA . CYS A 1 103 ? 23.155 17.748 -38.457 1.00 49.03 103 CYS A CA 1
ATOM 821 C C . CYS A 1 103 ? 24.192 16.902 -39.201 1.00 49.03 103 CYS A C 1
ATOM 823 O O . CYS A 1 103 ? 24.944 16.169 -38.522 1.00 49.03 103 CYS A O 1
#

Radius of gyration: 18.06 Å; Cα contacts (8 Å, |Δi|>4): 75; chains: 1; bounding box: 36×42×55 Å

Sequence (103 aa):
MLNSLYVDDLYYGAETAQDAYQLTSSAIEILRSAGFNLRKLRTNCSELNKLWCENEYEENTDHGQGSGFLGLNWDPIEDKIKLNLRDVRNSLESPIELPSDMC

Nearest PDB structures (foldseek):
  8k9x-assembly1_B  TM=6.607E-01  e=8.574E+00  Plasmodium falciparum CAMP/Malaysia

pLDDT: mean 78.94, std 13.57, range [41.62, 93.19]

Foldseek 3Di:
DVVQDDPLDGHDDDPDLVVVLVVVVVVQVVCVVVVHHDAQDDALDPSNVVVCVVVPGHHPPCPPDQPDPVPWRADSPVRDTHDDVVVVVCVVPDDPPDPPPPD

Secondary structure (DSSP, 8-state):
-GGGEETTEE----SSHHHHHHHHHHHHHHHHHTT-----B--S-HHHHHHHHHTT--B---TTS--EETTEEEETTTTEEEP-HHHHHHHHHS-----TT--

Mean predicted aligned error: 9.93 Å

Solvent-accessible surface area (backbone atoms only — not comparable to full-atom values): 6538 Å² total; per-residue (Å²): 109,80,95,28,51,57,94,92,48,79,57,85,86,56,99,41,53,66,55,38,46,53,52,49,54,52,50,42,52,55,36,44,76,72,73,37,81,81,66,64,52,83,65,66,46,67,67,37,51,51,54,36,58,77,67,72,48,63,65,54,79,65,85,83,57,68,63,56,54,92,82,30,32,52,39,42,88,80,70,42,80,45,75,64,64,66,61,53,48,53,60,71,69,45,78,83,77,70,71,84,86,80,117

Organism: Araneus ventricosus (NCBI:txid182803)